Protein AF-A0A7S1CLW1-F1 (afdb_monomer_lite)

Secondary structure (DSSP, 8-state):
---EEEEEEE-TTS--EEE-TTTTTT-EEEEEE-TTS-EEEE-TTTTTT-EEEEEEE-TT----EE-TTTTTT-EESSEEE-TTS---EE-TTTTTT-EESS-EE-TTS------TTTTTT-EE--

Radius of gyration: 13.03 Å; chains: 1; bounding box: 33×33×32 Å

Sequence (126 aa):
AGVTVAGSLTFEANHLGVLPAGSFSGLTVRDLRLRNADVSGIDAGAFAGATITRTLYLEGNAITTLVSGALSGLDIGQDLMLYNSQVQVIEAGALANTVVGHYLLLTGNAIGAIPSGACTNLRVGG

Structure (mmCIF, N/CA/C/O backbone):
data_AF-A0A7S1CLW1-F1
#
_entry.id   AF-A0A7S1CLW1-F1
#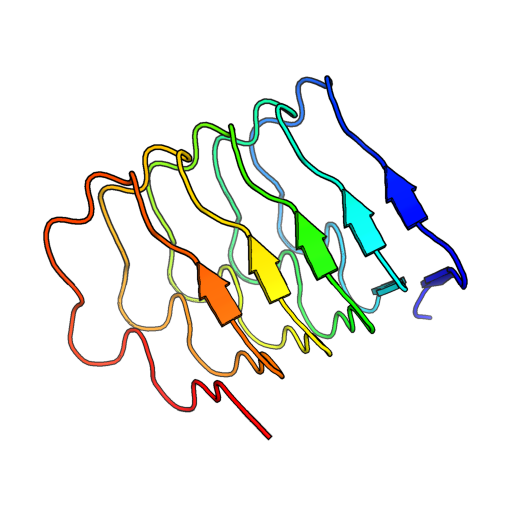
loop_
_atom_site.group_PDB
_atom_site.id
_atom_site.type_symbol
_atom_site.label_atom_id
_atom_site.label_alt_id
_atom_site.label_comp_id
_atom_site.label_asym_id
_atom_site.label_entity_id
_atom_site.label_seq_id
_atom_site.pdbx_PDB_ins_code
_atom_site.Cartn_x
_atom_site.Cartn_y
_atom_site.Cartn_z
_atom_site.occupancy
_atom_site.B_iso_or_equiv
_atom_site.auth_seq_id
_atom_site.auth_comp_id
_atom_site.auth_asym_id
_atom_site.auth_atom_id
_atom_site.pdbx_PDB_model_num
ATOM 1 N N . ALA A 1 1 ? 9.041 -19.195 -1.392 1.00 51.34 1 ALA A N 1
ATOM 2 C CA . ALA A 1 1 ? 10.319 -18.471 -1.250 1.00 51.34 1 ALA A CA 1
ATOM 3 C C . ALA A 1 1 ? 10.059 -17.030 -1.659 1.00 51.34 1 ALA A C 1
ATOM 5 O O . ALA A 1 1 ? 9.460 -16.845 -2.710 1.00 51.34 1 ALA A O 1
ATOM 6 N N . GLY A 1 2 ? 10.388 -16.052 -0.810 1.00 77.19 2 GLY A N 1
ATOM 7 C CA . GLY A 1 2 ? 10.194 -14.634 -1.136 1.00 77.19 2 GLY A CA 1
ATOM 8 C C . GLY A 1 2 ? 11.110 -14.198 -2.280 1.00 77.19 2 GLY A C 1
ATOM 9 O O . GLY A 1 2 ? 12.202 -14.748 -2.441 1.00 77.19 2 GLY A O 1
ATOM 10 N N . VAL A 1 3 ? 10.653 -13.248 -3.093 1.00 88.56 3 VAL A N 1
ATOM 11 C CA . VAL A 1 3 ? 11.461 -12.642 -4.159 1.00 88.56 3 VAL A CA 1
ATOM 12 C C . VAL A 1 3 ? 12.148 -11.412 -3.579 1.00 88.56 3 VAL A C 1
ATOM 14 O O . VAL A 1 3 ? 11.481 -10.552 -3.012 1.00 88.56 3 VAL A O 1
ATOM 17 N N . THR A 1 4 ? 13.467 -11.308 -3.744 1.00 95.00 4 THR A N 1
ATOM 18 C CA . THR A 1 4 ? 14.232 -10.127 -3.321 1.00 95.00 4 THR A CA 1
ATOM 19 C C . THR A 1 4 ? 14.727 -9.358 -4.538 1.00 95.00 4 THR A C 1
ATOM 21 O O . THR A 1 4 ? 15.418 -9.911 -5.391 1.00 95.00 4 THR A O 1
ATOM 24 N N . VAL A 1 5 ? 14.420 -8.065 -4.593 1.00 94.25 5 VAL A N 1
ATOM 25 C CA . VAL A 1 5 ? 14.846 -7.137 -5.642 1.00 94.25 5 VAL A CA 1
ATOM 26 C C . VAL A 1 5 ? 15.609 -5.982 -4.991 1.00 94.25 5 VAL A C 1
ATOM 28 O O . VAL A 1 5 ? 15.039 -5.171 -4.271 1.00 94.25 5 VAL A O 1
ATOM 31 N N . ALA A 1 6 ? 16.915 -5.871 -5.247 1.00 91.06 6 ALA A N 1
ATOM 32 C CA . ALA A 1 6 ? 17.754 -4.833 -4.626 1.00 91.06 6 ALA A CA 1
ATOM 33 C C . ALA A 1 6 ? 17.434 -3.399 -5.105 1.00 91.06 6 ALA A C 1
ATOM 35 O O . ALA A 1 6 ? 17.786 -2.422 -4.444 1.00 91.06 6 ALA A O 1
ATOM 36 N N . GLY A 1 7 ? 16.796 -3.273 -6.271 1.00 96.50 7 GLY A N 1
ATOM 37 C CA . GLY A 1 7 ? 16.439 -2.005 -6.901 1.00 96.50 7 GLY A CA 1
ATOM 38 C C . GLY A 1 7 ? 14.945 -1.704 -6.835 1.00 96.50 7 GLY A C 1
ATOM 39 O O . GLY A 1 7 ? 14.262 -2.034 -5.868 1.00 96.50 7 GLY A O 1
ATOM 40 N N . SER A 1 8 ? 14.445 -1.060 -7.885 1.00 97.94 8 SER A N 1
ATOM 41 C CA . SER A 1 8 ? 13.028 -0.735 -8.021 1.00 97.94 8 SER A CA 1
ATOM 42 C C . SER A 1 8 ? 12.307 -1.773 -8.881 1.00 97.94 8 SER A C 1
ATOM 44 O O . SER A 1 8 ? 12.830 -2.176 -9.919 1.00 97.94 8 SER A O 1
ATOM 46 N N . LEU A 1 9 ? 11.093 -2.150 -8.488 1.00 98.00 9 LEU A N 1
ATOM 47 C CA . LEU A 1 9 ? 10.141 -2.852 -9.346 1.00 98.00 9 LEU A CA 1
ATOM 48 C C . LEU A 1 9 ? 9.075 -1.843 -9.783 1.00 98.00 9 LEU A C 1
ATOM 50 O O . LEU A 1 9 ? 8.462 -1.195 -8.935 1.00 98.00 9 LEU A O 1
ATOM 54 N N . THR A 1 10 ? 8.898 -1.664 -11.093 1.00 98.25 10 THR A N 1
ATOM 55 C CA . THR A 1 10 ? 7.997 -0.645 -11.644 1.00 98.25 10 THR A CA 1
ATOM 56 C C . THR A 1 10 ? 6.905 -1.260 -12.504 1.00 98.25 10 THR A C 1
ATOM 58 O O . THR A 1 10 ? 7.179 -2.064 -13.391 1.00 98.25 10 THR A O 1
ATOM 61 N N . PHE A 1 11 ? 5.675 -0.838 -12.232 1.00 97.81 11 PHE A N 1
ATOM 62 C CA . PHE A 1 11 ? 4.479 -1.093 -13.026 1.00 97.81 11 PHE A CA 1
ATOM 63 C C . PHE A 1 11 ? 3.764 0.227 -13.360 1.00 97.81 11 PHE A C 1
ATOM 65 O O . PHE A 1 11 ? 2.566 0.227 -13.633 1.00 97.81 11 PHE A O 1
ATOM 72 N N . GLU A 1 12 ? 4.476 1.356 -13.319 1.00 96.94 12 GLU A N 1
ATOM 73 C CA . GLU A 1 12 ? 3.917 2.674 -13.644 1.00 96.94 12 GLU A CA 1
ATOM 74 C C . GLU A 1 12 ? 3.294 2.695 -15.050 1.00 96.94 12 GLU A C 1
ATOM 76 O O . GLU A 1 12 ? 3.779 2.013 -15.956 1.00 96.94 12 GLU A O 1
ATOM 81 N N . ALA A 1 13 ? 2.237 3.495 -15.228 1.00 93.19 13 ALA A N 1
ATOM 82 C CA . ALA A 1 13 ? 1.540 3.680 -16.509 1.00 93.19 13 ALA A CA 1
ATOM 83 C C . ALA A 1 13 ? 0.966 2.387 -17.133 1.00 93.19 13 ALA A C 1
ATOM 85 O O . ALA A 1 13 ? 0.940 2.239 -18.355 1.00 93.19 13 ALA A O 1
ATOM 86 N N . ASN A 1 14 ? 0.502 1.455 -16.294 1.00 97.25 14 ASN A N 1
ATOM 87 C CA . ASN A 1 14 ? -0.233 0.254 -16.710 1.00 97.25 14 ASN A CA 1
ATOM 88 C C . ASN A 1 14 ? -1.725 0.329 -16.342 1.00 97.25 14 ASN A C 1
ATOM 90 O O . ASN A 1 14 ? -2.182 1.321 -15.785 1.00 97.25 14 ASN A O 1
ATOM 94 N N . HIS A 1 15 ? -2.464 -0.744 -16.650 1.00 96.50 15 HIS A N 1
ATOM 95 C CA . HIS A 1 15 ? -3.876 -0.930 -16.303 1.00 96.50 15 HIS A CA 1
ATOM 96 C C . HIS A 1 15 ? -4.066 -2.119 -15.353 1.00 96.50 15 HIS A C 1
ATOM 98 O O . HIS A 1 15 ? -4.566 -3.169 -15.753 1.00 96.50 15 HIS A O 1
ATOM 104 N N . LEU A 1 16 ? -3.582 -2.001 -14.115 1.00 97.62 16 LEU A N 1
ATOM 105 C CA . LEU A 1 16 ? -3.520 -3.135 -13.186 1.00 97.62 16 LEU A CA 1
ATOM 106 C C . LEU A 1 16 ? -4.884 -3.515 -12.603 1.00 97.62 16 LEU A C 1
ATOM 108 O O . LEU A 1 16 ? -5.081 -4.674 -12.243 1.00 97.62 16 LEU A O 1
ATOM 112 N N . GLY A 1 17 ? -5.827 -2.574 -12.516 1.00 98.12 17 GLY A N 1
ATOM 113 C CA . GLY A 1 17 ? -7.132 -2.834 -11.924 1.00 98.12 17 GLY A CA 1
ATOM 114 C C . GLY A 1 17 ? -7.016 -3.157 -10.433 1.00 98.12 17 GLY A C 1
ATOM 115 O O . GLY A 1 17 ? -6.428 -2.396 -9.667 1.00 98.12 17 GLY A O 1
ATOM 116 N N . VAL A 1 18 ? -7.602 -4.267 -9.996 1.00 98.50 18 VAL A N 1
ATOM 117 C CA . VAL A 1 18 ? -7.502 -4.706 -8.598 1.00 98.50 18 VAL A CA 1
ATOM 118 C C . VAL A 1 18 ? -6.203 -5.478 -8.398 1.00 98.50 18 VAL A C 1
ATOM 120 O O . VAL A 1 18 ? -5.883 -6.361 -9.189 1.00 98.50 18 VAL A O 1
ATOM 123 N N . LEU A 1 19 ? -5.478 -5.180 -7.319 1.00 98.31 19 LEU A N 1
ATOM 124 C CA . LEU A 1 19 ? -4.361 -6.000 -6.856 1.00 98.31 19 LEU A CA 1
ATOM 125 C C . LEU A 1 19 ? -4.908 -7.155 -6.003 1.00 98.31 19 LEU A C 1
ATOM 127 O O . LEU A 1 19 ? -5.297 -6.910 -4.857 1.00 98.31 19 LEU A O 1
ATOM 131 N N . PRO A 1 20 ? -4.955 -8.400 -6.518 1.00 98.31 20 PRO A N 1
ATOM 132 C CA . PRO A 1 20 ? -5.488 -9.527 -5.765 1.00 98.31 20 PRO A CA 1
ATOM 133 C C . PRO A 1 20 ? -4.587 -9.916 -4.589 1.00 98.31 20 PRO A C 1
ATOM 135 O O . PRO A 1 20 ? -3.388 -9.601 -4.547 1.00 98.31 20 PRO A O 1
ATOM 138 N N . ALA A 1 21 ? -5.153 -10.685 -3.658 1.00 97.62 21 ALA A N 1
ATOM 139 C CA . ALA A 1 21 ? -4.403 -11.307 -2.572 1.00 97.62 21 ALA A CA 1
ATOM 140 C C . ALA A 1 21 ? -3.169 -12.054 -3.110 1.00 97.62 21 ALA A C 1
ATOM 142 O O . ALA A 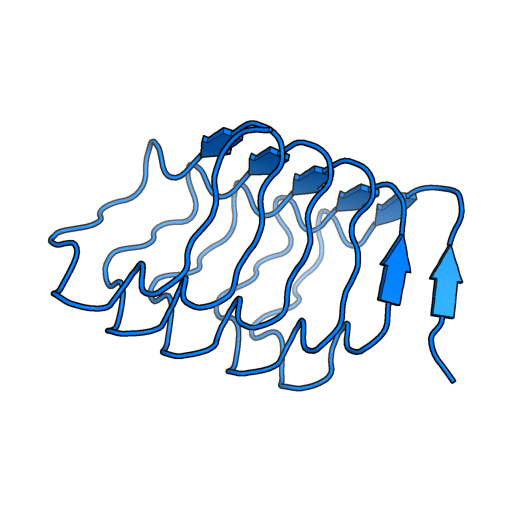1 21 ? -3.243 -12.790 -4.095 1.00 97.62 21 ALA A O 1
ATOM 143 N N . GLY A 1 22 ? -2.017 -11.863 -2.464 1.00 95.88 22 GLY A N 1
ATOM 144 C CA . GLY A 1 22 ? -0.768 -12.504 -2.872 1.00 95.88 22 GLY A CA 1
ATOM 145 C C . GLY A 1 22 ? 0.034 -11.789 -3.966 1.00 95.88 22 GLY A C 1
ATOM 146 O O . GLY A 1 22 ? 1.157 -12.219 -4.214 1.00 95.88 22 GLY A O 1
ATOM 147 N N . SER A 1 23 ? -0.466 -10.695 -4.563 1.00 96.56 23 SER A N 1
ATOM 148 C CA . SER A 1 23 ? 0.232 -9.951 -5.636 1.00 96.56 23 SER A CA 1
ATOM 149 C C . SER A 1 23 ? 1.702 -9.639 -5.326 1.00 96.56 23 SER A C 1
ATOM 151 O O . SER A 1 23 ? 2.565 -9.784 -6.189 1.00 96.56 23 SER A O 1
ATOM 153 N N . PHE A 1 24 ? 1.991 -9.240 -4.085 1.00 96.94 24 PHE A N 1
ATOM 154 C CA . PHE A 1 24 ? 3.330 -8.887 -3.610 1.00 96.94 24 PHE A CA 1
ATOM 155 C C . PHE A 1 24 ? 3.711 -9.641 -2.331 1.00 96.94 24 PHE A C 1
ATOM 157 O O . PHE A 1 24 ? 4.556 -9.180 -1.565 1.00 96.94 24 PHE A O 1
ATOM 164 N N . SER A 1 25 ? 3.089 -10.793 -2.065 1.00 94.94 25 SER A N 1
ATOM 165 C CA . SER A 1 25 ? 3.353 -11.522 -0.823 1.00 94.94 25 SER A CA 1
ATOM 166 C C . SER A 1 25 ? 4.810 -11.982 -0.736 1.00 94.94 25 SER A C 1
ATOM 168 O O . SER A 1 25 ? 5.357 -12.567 -1.673 1.00 94.94 25 SER A O 1
ATOM 170 N N . GLY A 1 26 ? 5.450 -11.697 0.401 1.00 95.50 26 GLY A N 1
ATOM 171 C CA . GLY A 1 26 ? 6.854 -12.035 0.643 1.00 95.50 26 GLY A CA 1
ATOM 172 C C . GLY A 1 26 ? 7.857 -11.319 -0.270 1.00 95.50 26 GLY A C 1
ATOM 173 O O . GLY A 1 26 ? 9.002 -11.768 -0.364 1.00 95.50 26 GLY A O 1
ATOM 174 N N . LEU A 1 27 ? 7.445 -10.262 -0.980 1.00 97.50 27 LEU A N 1
ATOM 175 C CA . LEU A 1 27 ? 8.342 -9.438 -1.787 1.00 97.50 27 LEU A CA 1
ATOM 176 C C . LEU A 1 27 ? 9.222 -8.584 -0.873 1.00 97.50 27 LEU A C 1
ATOM 178 O O . LEU A 1 27 ? 8.706 -7.814 -0.068 1.00 97.50 27 LEU A O 1
ATOM 182 N N . THR A 1 28 ? 10.533 -8.636 -1.082 1.00 98.31 28 THR A N 1
ATOM 183 C CA . THR A 1 28 ? 11.474 -7.673 -0.510 1.00 98.31 28 THR A CA 1
ATOM 184 C C . THR A 1 28 ? 12.026 -6.801 -1.627 1.00 98.31 28 THR A C 1
ATOM 186 O O . THR A 1 28 ? 12.741 -7.295 -2.496 1.00 98.31 28 THR A O 1
ATOM 189 N N . VAL A 1 29 ? 11.719 -5.505 -1.633 1.00 98.56 29 VAL A N 1
ATOM 190 C CA . VAL A 1 29 ? 12.179 -4.579 -2.684 1.00 98.56 29 VAL A CA 1
ATOM 191 C C . VAL A 1 29 ? 12.552 -3.217 -2.115 1.00 98.56 29 VAL A C 1
ATOM 193 O O . VAL A 1 29 ? 12.047 -2.828 -1.068 1.00 98.56 29 VAL A O 1
ATOM 196 N N . ARG A 1 30 ? 13.442 -2.471 -2.782 1.00 98.38 30 ARG A N 1
ATOM 197 C CA . ARG A 1 30 ? 13.765 -1.100 -2.361 1.00 98.38 30 ARG A CA 1
ATOM 198 C C . ARG A 1 30 ? 12.621 -0.140 -2.630 1.00 98.38 30 ARG A C 1
ATOM 200 O O . ARG A 1 30 ? 12.116 0.484 -1.705 1.00 98.38 30 ARG A O 1
ATOM 207 N N . ASP A 1 31 ? 12.217 -0.041 -3.889 1.00 98.75 31 ASP A N 1
ATOM 208 C CA . ASP A 1 31 ? 11.115 0.821 -4.307 1.00 98.75 31 ASP A CA 1
ATOM 209 C C . ASP A 1 31 ? 10.098 -0.008 -5.095 1.00 98.75 31 ASP A C 1
ATOM 211 O O . ASP A 1 31 ? 10.462 -0.636 -6.092 1.00 98.75 31 ASP A O 1
ATOM 215 N N . LEU A 1 32 ? 8.829 0.018 -4.694 1.00 98.69 32 LEU A N 1
ATOM 216 C CA . LEU A 1 32 ? 7.736 -0.538 -5.493 1.00 98.69 32 LEU A CA 1
ATOM 217 C C . LEU A 1 32 ? 6.933 0.616 -6.085 1.00 98.69 32 LEU A C 1
ATOM 219 O O . LEU A 1 32 ? 6.375 1.431 -5.350 1.00 98.69 32 LEU A O 1
ATOM 223 N N . ARG A 1 33 ? 6.918 0.709 -7.416 1.00 98.75 33 ARG A N 1
ATOM 224 C CA . ARG A 1 33 ? 6.317 1.828 -8.143 1.00 98.75 33 ARG A CA 1
ATOM 225 C C . ARG A 1 33 ? 5.066 1.395 -8.890 1.00 98.75 33 ARG A C 1
ATOM 227 O O . ARG A 1 33 ? 5.155 0.660 -9.869 1.00 98.75 33 ARG A O 1
ATOM 234 N N . LEU A 1 34 ? 3.918 1.881 -8.429 1.00 98.44 34 LEU A N 1
ATOM 235 C CA . LEU A 1 34 ? 2.583 1.624 -8.978 1.00 98.44 34 LEU A CA 1
ATOM 236 C C . LEU A 1 34 ? 1.878 2.943 -9.340 1.00 98.44 34 LEU A C 1
ATOM 238 O O . LEU A 1 34 ? 0.653 3.011 -9.356 1.00 98.44 34 LEU A O 1
ATOM 242 N N . ARG A 1 35 ? 2.633 4.019 -9.592 1.00 98.06 35 ARG A N 1
ATOM 243 C CA . ARG A 1 35 ? 2.073 5.342 -9.901 1.00 98.06 35 ARG A CA 1
ATOM 244 C C . ARG A 1 35 ? 1.320 5.326 -11.215 1.00 98.06 35 ARG A C 1
ATOM 246 O O . ARG A 1 35 ? 1.848 4.821 -12.209 1.00 98.06 35 ARG A O 1
ATOM 253 N N . ASN A 1 36 ? 0.150 5.961 -11.237 1.00 97.44 36 ASN A N 1
ATOM 254 C CA . ASN A 1 36 ? -0.684 6.059 -12.437 1.00 97.44 36 ASN A CA 1
ATOM 255 C C . ASN A 1 36 ? -0.848 4.695 -13.138 1.00 97.44 36 ASN A C 1
ATOM 257 O O . ASN A 1 36 ? -0.727 4.610 -14.357 1.00 97.44 36 ASN A O 1
ATOM 261 N N . ALA A 1 37 ? -1.020 3.619 -12.366 1.00 98.25 37 ALA A N 1
ATOM 262 C CA . ALA A 1 37 ? -1.106 2.251 -12.879 1.00 98.25 37 ALA A CA 1
ATOM 263 C C . ALA A 1 37 ? -2.552 1.727 -12.905 1.00 98.25 37 ALA A C 1
ATOM 265 O O . ALA A 1 37 ? -2.769 0.515 -12.959 1.00 98.25 37 ALA A O 1
ATOM 266 N N . ASP A 1 38 ? -3.525 2.643 -12.836 1.00 97.62 38 ASP A N 1
ATOM 267 C CA . ASP A 1 38 ? -4.964 2.359 -12.838 1.00 97.62 38 ASP A CA 1
ATOM 268 C C . ASP A 1 38 ? -5.360 1.325 -11.772 1.00 97.62 38 ASP A C 1
ATOM 270 O O . ASP A 1 38 ? -6.189 0.437 -11.990 1.00 97.62 38 ASP A O 1
ATOM 274 N N . VAL A 1 39 ? -4.706 1.396 -10.606 1.00 98.50 39 VAL A N 1
ATOM 275 C CA . VAL A 1 39 ? -5.066 0.543 -9.477 1.00 98.50 39 VAL A CA 1
ATOM 276 C C . VAL A 1 39 ? -6.407 1.032 -8.941 1.00 98.50 39 VAL A C 1
ATOM 278 O O . VAL A 1 39 ? -6.514 2.161 -8.466 1.00 98.50 39 VAL A O 1
ATOM 281 N N . SER A 1 40 ? -7.433 0.194 -9.019 1.00 97.81 40 SER A N 1
ATOM 282 C CA . SER A 1 40 ? -8.791 0.503 -8.549 1.00 97.81 40 SER A CA 1
ATOM 283 C C . SER A 1 40 ? -9.103 -0.106 -7.182 1.00 97.81 40 SER A C 1
ATOM 285 O O . SER A 1 40 ? -10.033 0.326 -6.505 1.00 97.81 40 SER A O 1
ATOM 287 N N . GLY A 1 41 ? -8.303 -1.077 -6.735 1.00 98.19 41 GLY A N 1
ATOM 288 C CA . GLY A 1 41 ? -8.487 -1.732 -5.447 1.00 98.19 41 GLY A CA 1
ATOM 289 C C . GLY A 1 41 ? -7.268 -2.533 -5.011 1.00 98.19 41 GLY A C 1
ATOM 290 O O . GLY A 1 41 ? -6.402 -2.878 -5.816 1.00 98.19 41 GLY A O 1
ATOM 291 N N . ILE A 1 42 ? -7.211 -2.817 -3.714 1.00 98.56 42 ILE A N 1
ATOM 292 C CA . ILE A 1 42 ? -6.173 -3.631 -3.084 1.00 98.56 42 ILE A CA 1
ATOM 293 C C . ILE A 1 42 ? -6.890 -4.635 -2.194 1.00 98.56 42 ILE A C 1
ATOM 295 O O . ILE A 1 42 ? -7.462 -4.246 -1.176 1.00 98.56 42 ILE A O 1
ATOM 299 N N . ASP A 1 43 ? -6.867 -5.908 -2.572 1.00 98.44 43 ASP A N 1
ATOM 300 C CA . ASP A 1 43 ? -7.496 -6.953 -1.774 1.00 98.44 43 ASP A CA 1
ATOM 301 C C . ASP A 1 43 ? -6.717 -7.213 -0.480 1.00 98.44 43 ASP A C 1
ATOM 303 O O . ASP A 1 43 ? -5.502 -6.998 -0.378 1.00 98.44 43 ASP A O 1
ATOM 307 N N . ALA A 1 44 ? -7.423 -7.745 0.518 1.00 98.19 44 ALA A N 1
ATOM 308 C CA . ALA A 1 44 ? -6.817 -8.171 1.768 1.00 98.19 44 ALA A CA 1
ATOM 309 C C . ALA A 1 44 ? -5.655 -9.149 1.513 1.00 98.19 44 ALA A C 1
ATOM 311 O O . ALA A 1 44 ? -5.801 -10.160 0.825 1.00 98.19 44 ALA A O 1
ATOM 312 N N . GLY A 1 45 ? -4.486 -8.854 2.084 1.00 96.62 45 GLY A N 1
ATOM 313 C CA . GLY A 1 45 ? -3.300 -9.697 1.929 1.00 96.62 45 GLY A CA 1
ATOM 314 C C . GLY A 1 45 ? -2.570 -9.567 0.585 1.00 96.62 45 GLY A C 1
ATOM 315 O O . GLY A 1 45 ? -1.679 -10.374 0.310 1.00 96.62 45 GLY A O 1
ATOM 316 N N . ALA A 1 46 ? -2.866 -8.555 -0.240 1.00 97.94 46 ALA A N 1
ATOM 317 C CA . ALA A 1 46 ? -2.066 -8.245 -1.432 1.00 97.94 46 ALA A CA 1
ATOM 318 C C . ALA A 1 46 ? -0.568 -8.052 -1.102 1.00 97.94 46 ALA A C 1
ATOM 320 O O . ALA A 1 46 ? 0.294 -8.470 -1.876 1.00 97.94 46 ALA A O 1
ATOM 321 N N . PHE A 1 47 ? -0.267 -7.497 0.079 1.00 97.38 47 PHE A N 1
ATOM 322 C CA . PHE A 1 47 ? 1.087 -7.222 0.581 1.00 97.38 47 PHE A CA 1
ATOM 323 C C . PHE A 1 47 ? 1.524 -8.126 1.746 1.00 97.38 47 PHE A C 1
ATOM 325 O O . PHE A 1 47 ? 2.424 -7.763 2.501 1.00 97.38 47 PHE A O 1
ATOM 332 N N . ALA A 1 48 ? 0.899 -9.292 1.936 1.00 94.81 48 ALA A N 1
ATOM 333 C CA . ALA A 1 48 ? 1.171 -10.136 3.100 1.00 94.81 48 ALA A CA 1
ATOM 334 C C . ALA A 1 48 ? 2.665 -10.512 3.210 1.00 94.81 48 ALA A C 1
ATOM 336 O O . ALA A 1 48 ? 3.187 -11.267 2.382 1.00 94.81 48 ALA A O 1
ATOM 337 N N . GLY A 1 49 ? 3.343 -9.994 4.239 1.00 95.06 49 GLY A N 1
ATOM 338 C CA . GLY A 1 49 ? 4.767 -10.229 4.491 1.00 95.06 49 GLY A CA 1
ATOM 339 C C . GLY A 1 49 ? 5.713 -9.512 3.523 1.00 95.06 49 GLY A C 1
ATOM 340 O O . GLY A 1 49 ? 6.851 -9.949 3.372 1.00 95.06 49 GLY A O 1
ATOM 341 N N . ALA A 1 50 ? 5.248 -8.473 2.825 1.00 97.69 50 ALA A N 1
ATOM 342 C CA . ALA A 1 50 ? 6.089 -7.658 1.956 1.00 97.69 50 ALA A CA 1
ATOM 343 C C . ALA A 1 50 ? 6.947 -6.673 2.771 1.00 97.69 50 ALA A C 1
ATOM 345 O O . ALA A 1 50 ? 6.458 -6.020 3.695 1.00 97.69 50 ALA A O 1
ATOM 346 N N . THR A 1 51 ? 8.209 -6.515 2.375 1.00 98.06 51 THR A N 1
ATOM 347 C CA . THR A 1 51 ? 9.145 -5.534 2.934 1.00 98.06 51 THR A CA 1
ATOM 348 C C . THR A 1 51 ? 9.604 -4.574 1.841 1.00 98.06 51 THR A C 1
ATOM 350 O O . THR A 1 51 ? 10.348 -4.941 0.929 1.00 98.06 51 THR A O 1
ATOM 353 N N . ILE A 1 52 ? 9.191 -3.315 1.945 1.00 98.44 52 ILE A N 1
ATOM 354 C CA . ILE A 1 52 ? 9.606 -2.233 1.053 1.00 98.44 52 ILE A CA 1
ATOM 355 C C . ILE A 1 52 ? 10.668 -1.410 1.777 1.00 98.44 52 ILE A C 1
ATOM 357 O O . ILE A 1 52 ? 10.359 -0.579 2.621 1.00 98.44 52 ILE A O 1
ATOM 361 N N . THR A 1 53 ? 11.947 -1.620 1.478 1.00 98.00 53 THR A N 1
ATOM 362 C CA . THR A 1 53 ? 13.030 -1.030 2.288 1.00 98.00 53 THR A CA 1
ATOM 363 C C . THR A 1 53 ? 13.144 0.487 2.145 1.00 98.00 53 THR A C 1
ATOM 365 O O . THR A 1 53 ? 13.816 1.126 2.955 1.00 98.00 53 THR A O 1
ATOM 368 N N . ARG A 1 54 ? 12.479 1.081 1.146 1.00 98.19 54 ARG A N 1
ATOM 369 C CA . ARG A 1 54 ? 12.401 2.529 0.967 1.00 98.19 54 ARG A CA 1
ATOM 370 C C . ARG A 1 54 ? 10.970 3.032 0.797 1.00 98.19 54 ARG A C 1
ATOM 372 O O . ARG A 1 54 ? 10.374 3.451 1.784 1.00 98.19 54 ARG A O 1
ATOM 379 N N . THR A 1 55 ? 10.424 3.028 -0.417 1.00 98.69 55 THR A N 1
ATOM 380 C CA . THR A 1 55 ? 9.162 3.727 -0.702 1.00 98.69 55 THR A CA 1
ATOM 381 C C . THR A 1 55 ? 8.209 2.879 -1.535 1.00 98.69 55 THR A C 1
ATOM 383 O O . THR A 1 55 ? 8.596 2.297 -2.553 1.00 98.69 55 THR A O 1
ATOM 386 N N . LEU A 1 56 ? 6.945 2.840 -1.109 1.00 98.69 56 LEU A N 1
ATOM 387 C CA . LEU A 1 56 ? 5.829 2.325 -1.896 1.00 98.69 56 LEU A CA 1
ATOM 388 C C . LEU A 1 56 ? 5.080 3.505 -2.514 1.00 98.69 56 LEU A C 1
ATOM 390 O O . LEU A 1 56 ? 4.564 4.366 -1.801 1.00 98.69 56 LEU A O 1
ATOM 394 N N . TYR A 1 57 ? 5.028 3.528 -3.842 1.00 98.69 57 TYR A N 1
ATOM 395 C CA . TYR A 1 57 ? 4.367 4.573 -4.610 1.00 98.69 57 TYR A CA 1
ATOM 396 C C . TYR A 1 57 ? 3.048 4.068 -5.182 1.00 98.69 57 TYR A C 1
ATOM 398 O O . TYR A 1 57 ? 3.054 3.223 -6.076 1.00 98.69 57 TYR A O 1
ATOM 406 N N . LEU A 1 58 ? 1.937 4.590 -4.674 1.00 98.44 58 LEU A N 1
ATOM 407 C CA . LEU A 1 58 ? 0.568 4.301 -5.102 1.00 98.44 58 LEU A CA 1
ATOM 408 C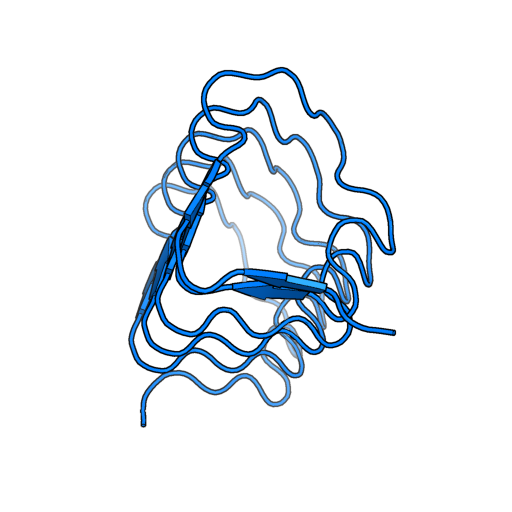 C . LEU A 1 58 ? -0.182 5.574 -5.525 1.00 98.44 58 LEU A C 1
ATOM 410 O O . LEU A 1 58 ? -1.377 5.501 -5.796 1.00 98.44 58 LEU A O 1
ATOM 414 N N . GLU A 1 59 ? 0.477 6.732 -5.591 1.00 98.25 59 GLU A N 1
ATOM 415 C CA . GLU A 1 59 ? -0.175 7.986 -5.958 1.00 98.25 59 GLU A CA 1
ATOM 416 C C . GLU A 1 59 ? -0.708 7.989 -7.400 1.00 98.25 59 GLU A C 1
ATOM 418 O O . GLU A 1 59 ? -0.145 7.362 -8.304 1.00 98.25 59 GLU A O 1
ATOM 423 N N . GLY A 1 60 ? -1.784 8.748 -7.623 1.00 97.12 60 GLY A N 1
ATOM 424 C CA . GLY A 1 60 ? -2.396 8.884 -8.947 1.00 97.12 60 GLY A CA 1
ATOM 425 C C . GLY A 1 60 ? -3.160 7.642 -9.415 1.00 97.12 60 GLY A C 1
ATOM 426 O O . GLY A 1 60 ? -3.294 7.422 -10.615 1.00 97.12 60 GLY A O 1
ATOM 427 N N . ASN A 1 61 ? -3.640 6.816 -8.483 1.00 98.56 61 ASN A N 1
ATOM 428 C CA . ASN A 1 61 ? -4.514 5.675 -8.768 1.00 98.56 61 ASN A CA 1
ATOM 429 C C . ASN A 1 61 ? -5.998 6.002 -8.489 1.00 98.56 61 ASN A C 1
ATOM 431 O O . ASN A 1 61 ? -6.349 7.140 -8.181 1.00 98.56 61 ASN A O 1
ATOM 435 N N . ALA A 1 62 ? -6.883 5.012 -8.617 1.00 97.12 62 ALA A N 1
ATOM 436 C CA . ALA A 1 62 ? -8.332 5.141 -8.436 1.00 97.12 62 ALA A CA 1
ATOM 437 C C . ALA A 1 62 ? -8.848 4.239 -7.296 1.00 97.12 62 ALA A C 1
ATOM 439 O O . ALA A 1 62 ? -9.901 3.613 -7.402 1.00 97.12 62 ALA A O 1
ATOM 440 N N . ILE A 1 63 ? -8.088 4.149 -6.202 1.00 98.38 63 ILE A N 1
ATOM 441 C CA . ILE A 1 63 ? -8.399 3.307 -5.043 1.00 98.38 63 ILE A CA 1
ATOM 442 C C . ILE A 1 63 ? -9.480 3.999 -4.213 1.00 98.38 63 ILE A C 1
ATOM 444 O O . ILE A 1 63 ? -9.185 4.837 -3.367 1.00 98.38 63 ILE A O 1
ATOM 448 N N . THR A 1 64 ? -10.747 3.647 -4.419 1.00 98.00 64 THR A N 1
ATOM 449 C CA . THR A 1 64 ? -11.865 4.297 -3.710 1.00 98.00 64 THR A CA 1
ATOM 450 C C . THR A 1 64 ? -12.029 3.820 -2.269 1.00 98.00 64 THR A C 1
ATOM 452 O O . THR A 1 64 ? -12.523 4.565 -1.415 1.00 98.00 64 THR A O 1
ATOM 455 N N . THR A 1 65 ? -11.604 2.591 -1.979 1.00 98.44 65 THR A N 1
ATOM 456 C CA . THR A 1 65 ? -11.785 1.947 -0.676 1.00 98.44 65 THR A CA 1
ATOM 457 C C . THR A 1 65 ? -10.510 1.236 -0.250 1.00 98.44 65 THR A C 1
ATOM 459 O O . THR A 1 65 ? -9.974 0.410 -0.985 1.00 98.44 65 THR A O 1
ATOM 462 N N . LEU A 1 66 ? -10.049 1.524 0.967 1.00 98.38 66 LEU A N 1
ATOM 463 C CA . LEU A 1 66 ? -9.075 0.694 1.664 1.00 98.38 66 LEU A CA 1
ATOM 464 C C . LEU A 1 66 ? -9.836 -0.316 2.516 1.00 98.38 66 LEU A C 1
ATOM 466 O O . LEU A 1 66 ? -10.360 0.031 3.577 1.00 98.38 66 LEU A O 1
ATOM 470 N N . VAL A 1 67 ? -9.923 -1.546 2.013 1.00 98.56 67 VAL A N 1
ATOM 471 C CA . VAL A 1 67 ? -10.612 -2.646 2.695 1.00 98.56 67 VAL A CA 1
ATOM 472 C C . VAL A 1 67 ? -9.800 -3.165 3.877 1.00 98.56 67 VAL A C 1
ATOM 474 O O . VAL A 1 67 ? -8.582 -2.970 3.962 1.00 98.56 67 VAL A O 1
ATOM 477 N N . SER A 1 68 ? -10.468 -3.848 4.801 1.00 98.38 68 SER A N 1
ATOM 478 C CA . SER A 1 68 ? -9.824 -4.480 5.947 1.00 98.38 68 SER A CA 1
ATOM 479 C C . SER A 1 68 ? -8.695 -5.411 5.495 1.00 98.38 68 SER A C 1
ATOM 481 O O . SER A 1 68 ? -8.886 -6.279 4.646 1.00 98.38 68 SER A O 1
ATOM 483 N N . GLY A 1 69 ? -7.492 -5.223 6.041 1.00 97.31 69 GLY A N 1
ATOM 484 C CA . GLY A 1 69 ? -6.328 -6.035 5.692 1.00 97.31 69 GLY A CA 1
ATOM 485 C C . GLY A 1 69 ? -5.661 -5.716 4.348 1.00 97.31 69 GLY A C 1
ATOM 486 O O . GLY A 1 69 ? -4.719 -6.426 3.991 1.00 97.31 69 GLY A O 1
ATOM 487 N N . ALA A 1 70 ? -6.078 -4.666 3.626 1.00 97.62 70 ALA A N 1
ATOM 488 C CA . ALA A 1 70 ? -5.455 -4.258 2.359 1.00 97.62 70 ALA A CA 1
ATOM 489 C C . ALA A 1 70 ? -3.936 -4.040 2.490 1.00 97.62 70 ALA A C 1
ATOM 491 O O . ALA A 1 70 ? -3.172 -4.454 1.621 1.00 97.62 70 ALA A O 1
ATOM 492 N N . LEU A 1 71 ? -3.490 -3.442 3.603 1.00 96.88 71 LEU A N 1
ATOM 493 C CA . LEU A 1 71 ? -2.074 -3.163 3.883 1.00 96.88 71 LEU A CA 1
ATOM 494 C C . LEU A 1 71 ? -1.497 -4.009 5.032 1.00 96.88 71 LEU A C 1
ATOM 496 O O . LEU A 1 71 ? -0.394 -3.752 5.509 1.00 96.88 71 LEU A O 1
ATOM 500 N N . SER 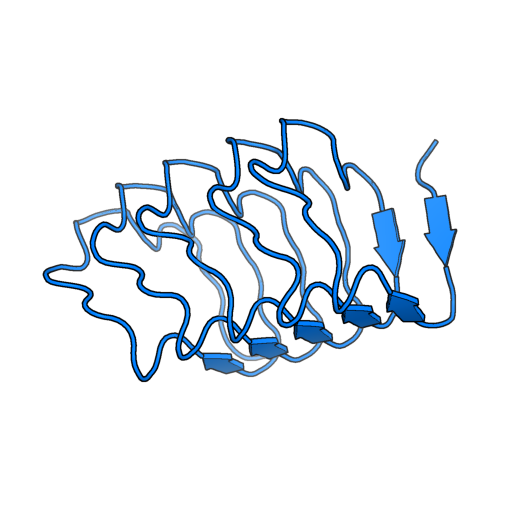A 1 72 ? -2.219 -5.028 5.504 1.00 92.25 72 SER A N 1
ATOM 501 C CA . SER A 1 72 ? -1.790 -5.794 6.679 1.00 92.25 72 SER A CA 1
ATOM 502 C C . SER A 1 72 ? -0.487 -6.559 6.432 1.00 92.25 72 SER A C 1
ATOM 504 O O . SER A 1 72 ? -0.366 -7.309 5.463 1.00 92.25 72 SER A O 1
ATOM 506 N N . GLY A 1 73 ? 0.460 -6.436 7.368 1.00 90.00 73 GLY A N 1
ATOM 507 C CA . GLY A 1 73 ? 1.751 -7.128 7.317 1.00 90.00 73 GLY A CA 1
ATOM 508 C C . GLY A 1 73 ? 2.771 -6.495 6.368 1.00 90.00 73 GLY A C 1
ATOM 509 O O . GLY A 1 73 ? 3.771 -7.141 6.059 1.00 90.00 73 GLY A O 1
ATOM 510 N N . LEU A 1 74 ? 2.508 -5.271 5.904 1.00 96.50 74 LEU A N 1
ATOM 511 C CA . LEU A 1 74 ? 3.415 -4.469 5.093 1.00 96.50 74 LEU A CA 1
ATOM 512 C C . LEU A 1 74 ? 4.392 -3.689 5.989 1.00 96.50 74 LEU A C 1
ATOM 514 O O . LEU A 1 74 ? 3.970 -2.950 6.882 1.00 96.50 74 LEU A O 1
ATOM 518 N N . ASP A 1 75 ? 5.689 -3.839 5.723 1.00 97.88 75 ASP A N 1
ATOM 519 C CA . ASP A 1 75 ? 6.771 -3.102 6.387 1.00 97.88 75 ASP A CA 1
ATOM 520 C C . ASP A 1 75 ? 7.470 -2.178 5.382 1.00 97.88 75 ASP A C 1
ATOM 522 O O . ASP A 1 75 ? 7.995 -2.643 4.367 1.00 97.88 75 ASP A O 1
ATOM 526 N N . ILE A 1 76 ? 7.440 -0.867 5.632 1.00 98.31 76 ILE A N 1
ATOM 527 C CA . ILE A 1 76 ? 8.000 0.163 4.756 1.00 98.31 76 ILE A CA 1
ATOM 528 C C . ILE A 1 76 ? 9.072 0.959 5.500 1.00 98.31 76 ILE A C 1
ATOM 530 O O . ILE A 1 76 ? 8.798 1.600 6.511 1.00 98.31 76 ILE A O 1
ATOM 534 N N . GLY A 1 77 ? 10.285 1.001 4.948 1.00 98.06 77 GLY A N 1
ATOM 535 C CA . GLY A 1 77 ? 11.436 1.660 5.568 1.00 98.06 77 GLY A CA 1
ATOM 536 C C . GLY A 1 77 ? 11.389 3.192 5.566 1.00 98.06 77 GLY A C 1
ATOM 537 O O . GLY A 1 77 ? 11.963 3.810 6.459 1.00 98.06 77 GLY A O 1
ATOM 538 N N . GLN A 1 78 ? 10.727 3.823 4.590 1.00 98.00 78 GLN A N 1
ATOM 539 C CA . GLN A 1 78 ? 10.537 5.279 4.546 1.00 98.00 78 GLN A CA 1
ATOM 540 C C . GLN A 1 78 ? 9.062 5.635 4.375 1.00 98.00 78 GLN A C 1
ATOM 542 O O . GLN A 1 78 ? 8.372 5.850 5.367 1.00 98.00 78 GLN A O 1
ATOM 547 N N . ASP A 1 79 ? 8.567 5.683 3.141 1.00 98.38 79 ASP A N 1
ATOM 548 C CA . ASP A 1 79 ? 7.314 6.377 2.846 1.00 98.38 79 ASP A CA 1
ATOM 549 C C . ASP A 1 79 ? 6.294 5.486 2.124 1.00 98.38 79 ASP A C 1
ATOM 551 O O . ASP A 1 79 ? 6.628 4.732 1.206 1.00 98.38 79 ASP A O 1
ATOM 555 N N . LEU A 1 80 ? 5.027 5.632 2.506 1.00 98.38 80 LEU A N 1
ATOM 556 C CA . LEU A 1 80 ? 3.868 5.149 1.766 1.00 98.38 80 LEU A CA 1
ATOM 557 C C . LEU A 1 80 ? 3.171 6.341 1.107 1.00 98.38 80 LEU A C 1
ATOM 559 O O . LEU A 1 80 ? 2.510 7.138 1.777 1.00 98.38 80 LEU A O 1
ATOM 563 N N . MET A 1 81 ? 3.310 6.450 -0.212 1.00 98.56 81 MET A N 1
ATOM 564 C CA . MET A 1 81 ? 2.708 7.516 -1.009 1.00 98.56 81 MET A CA 1
ATOM 565 C C . MET A 1 81 ? 1.359 7.050 -1.560 1.00 98.56 81 MET A C 1
ATOM 567 O O . MET A 1 81 ? 1.316 6.317 -2.541 1.00 98.56 81 MET A O 1
ATOM 571 N N . LEU A 1 82 ? 0.256 7.470 -0.941 1.00 98.06 82 LEU A N 1
ATOM 572 C CA . LEU A 1 82 ? -1.115 7.159 -1.375 1.00 98.06 82 LEU A CA 1
ATOM 573 C C . LEU A 1 82 ? -1.953 8.442 -1.536 1.00 98.06 82 LEU A C 1
ATOM 575 O O . LEU A 1 82 ? -3.167 8.466 -1.341 1.00 98.06 82 LEU A O 1
ATOM 579 N N . TYR A 1 83 ? -1.302 9.555 -1.869 1.00 97.94 83 TYR A N 1
ATOM 580 C CA . TYR A 1 83 ? -1.979 10.825 -2.107 1.00 97.94 83 TYR A CA 1
ATOM 581 C C . TYR A 1 83 ? -2.656 10.845 -3.485 1.00 97.94 83 TYR A C 1
ATOM 583 O O . TYR A 1 83 ? -2.268 10.106 -4.392 1.00 97.94 83 TYR A O 1
ATOM 591 N N . ASN A 1 84 ? -3.674 11.693 -3.651 1.00 97.69 84 ASN A N 1
ATOM 592 C CA . ASN A 1 84 ? -4.413 11.866 -4.912 1.00 97.69 84 ASN A CA 1
ATOM 593 C C . ASN A 1 84 ? -4.868 10.533 -5.547 1.00 97.69 84 ASN A C 1
ATOM 595 O O . ASN A 1 84 ? -4.685 10.330 -6.746 1.00 97.69 84 ASN A O 1
ATOM 599 N N . SER A 1 85 ? -5.405 9.611 -4.740 1.00 97.75 85 SER A N 1
ATOM 600 C CA . SER A 1 85 ? -5.792 8.258 -5.177 1.00 97.75 85 SER A CA 1
ATOM 601 C C . SER A 1 85 ? -7.291 7.969 -5.046 1.00 97.75 85 SER A C 1
ATOM 603 O O . SER A 1 85 ? -7.711 6.827 -5.172 1.00 97.75 85 SER A O 1
ATOM 605 N N . GLN A 1 86 ? -8.100 9.009 -4.805 1.00 97.56 86 GLN A N 1
ATOM 606 C CA . GLN A 1 86 ? -9.565 8.959 -4.704 1.00 97.56 86 GLN A CA 1
ATOM 607 C C . GLN A 1 86 ? -10.126 8.116 -3.545 1.00 97.56 86 GLN A C 1
ATOM 609 O O . GLN A 1 86 ? -11.305 7.760 -3.571 1.00 97.56 86 GLN A O 1
ATOM 614 N N . VAL A 1 87 ? -9.333 7.855 -2.499 1.00 98.50 87 VAL A N 1
ATOM 615 C CA . VAL A 1 87 ? -9.798 7.104 -1.321 1.00 98.50 87 VAL A CA 1
ATOM 616 C C . VAL A 1 87 ? -10.942 7.862 -0.651 1.00 98.50 87 VAL A C 1
ATOM 618 O O . VAL A 1 87 ? -10.785 9.018 -0.265 1.00 98.50 87 VAL A O 1
ATOM 621 N N . GLN A 1 88 ? -12.089 7.208 -0.504 1.00 98.31 88 GLN A N 1
ATOM 622 C CA . GLN A 1 88 ? -13.286 7.740 0.153 1.00 98.31 88 GLN A CA 1
ATOM 623 C C . GLN A 1 88 ? -13.576 7.002 1.458 1.00 98.31 88 GLN A C 1
ATOM 625 O O . GLN A 1 88 ? -13.957 7.612 2.459 1.00 98.31 88 GLN A O 1
ATOM 630 N N . VAL A 1 89 ? -13.365 5.684 1.448 1.00 98.44 89 VAL A N 1
ATOM 631 C CA . VAL A 1 89 ? -13.682 4.792 2.563 1.00 98.44 89 VAL A CA 1
ATOM 632 C C . VAL A 1 89 ? -12.412 4.118 3.066 1.00 98.44 89 VAL A C 1
ATOM 634 O O . VAL A 1 89 ? -11.656 3.533 2.294 1.00 98.44 89 VAL A O 1
ATOM 637 N N . ILE A 1 90 ? -12.206 4.178 4.379 1.00 98.38 90 ILE A N 1
ATOM 638 C CA . ILE A 1 90 ? -11.222 3.368 5.097 1.00 98.38 90 ILE A CA 1
ATOM 639 C C . ILE A 1 90 ? -12.014 2.439 6.005 1.00 98.38 90 ILE A C 1
ATOM 641 O O . ILE A 1 90 ? -12.769 2.915 6.849 1.00 98.38 90 ILE A O 1
ATOM 645 N N . GLU A 1 91 ? -11.870 1.130 5.833 1.00 98.44 91 GLU A N 1
ATOM 646 C CA . GLU A 1 91 ? -12.499 0.148 6.713 1.00 98.44 91 GLU A CA 1
ATOM 647 C C . GLU A 1 91 ? -11.716 -0.028 8.024 1.00 98.44 91 GLU A C 1
ATOM 649 O O . GLU A 1 91 ? -10.521 0.271 8.131 1.00 98.44 91 GLU A O 1
ATOM 654 N N . ALA A 1 92 ? -12.383 -0.563 9.048 1.00 97.94 92 ALA A N 1
ATOM 655 C CA . ALA A 1 92 ? -11.693 -0.995 10.258 1.00 97.94 92 ALA A CA 1
ATOM 656 C C . ALA A 1 92 ? -10.654 -2.078 9.909 1.00 97.94 92 ALA A C 1
ATOM 658 O O . ALA A 1 92 ? -10.940 -3.029 9.181 1.00 97.94 92 ALA A O 1
ATOM 659 N N . GLY A 1 93 ? -9.432 -1.936 10.419 1.00 97.25 93 GLY A N 1
ATOM 660 C CA . GLY A 1 93 ? -8.324 -2.841 10.119 1.00 97.25 93 GLY A CA 1
ATOM 661 C C . GLY A 1 93 ? -7.625 -2.621 8.772 1.00 97.25 93 GLY A C 1
ATOM 662 O O . GLY A 1 93 ? -6.708 -3.374 8.455 1.00 97.25 93 GLY A O 1
ATOM 663 N N . ALA A 1 94 ? -8.003 -1.618 7.974 1.00 97.62 94 ALA A N 1
ATOM 664 C CA . ALA A 1 94 ? -7.390 -1.394 6.661 1.00 97.62 94 ALA A CA 1
ATOM 665 C C . ALA A 1 94 ? -5.888 -1.047 6.722 1.00 97.62 94 ALA A C 1
ATOM 667 O O . ALA A 1 94 ? -5.122 -1.465 5.855 1.00 97.62 94 ALA A O 1
ATOM 668 N N . LEU A 1 95 ? -5.469 -0.325 7.770 1.00 96.50 95 LEU A N 1
ATOM 669 C CA . LEU A 1 95 ? -4.076 0.062 8.041 1.00 96.50 95 LEU A CA 1
ATOM 670 C C . LEU A 1 95 ? -3.473 -0.742 9.204 1.00 96.50 95 LEU A C 1
ATOM 672 O O . LEU A 1 95 ? -2.434 -0.372 9.757 1.00 96.50 95 LEU A O 1
ATOM 676 N N . ALA A 1 96 ? -4.159 -1.797 9.652 1.00 95.88 96 ALA A N 1
ATOM 677 C CA . ALA A 1 96 ? -3.725 -2.530 10.826 1.00 95.88 96 ALA A CA 1
ATOM 678 C C . ALA A 1 96 ? -2.438 -3.307 10.550 1.00 95.88 96 ALA A C 1
ATOM 680 O O . ALA A 1 96 ? -2.239 -3.844 9.461 1.00 95.88 96 ALA A O 1
ATOM 681 N N . ASN A 1 97 ? -1.575 -3.394 11.563 1.00 96.25 97 ASN A N 1
ATOM 682 C CA . ASN A 1 97 ? -0.302 -4.119 11.490 1.00 96.25 97 ASN A CA 1
ATOM 683 C C . ASN A 1 97 ? 0.584 -3.686 10.299 1.00 96.25 97 ASN A C 1
ATOM 685 O O . ASN A 1 97 ? 1.288 -4.511 9.718 1.00 96.25 97 ASN A O 1
ATOM 689 N N . THR A 1 98 ? 0.507 -2.412 9.907 1.00 96.62 98 THR A N 1
ATOM 690 C CA . THR A 1 98 ? 1.397 -1.789 8.919 1.00 96.62 98 THR A CA 1
ATOM 691 C C . THR A 1 98 ? 2.486 -1.002 9.650 1.00 96.62 98 THR A C 1
ATOM 693 O O . THR A 1 98 ? 2.202 -0.325 10.643 1.00 96.62 98 THR A O 1
ATOM 696 N N . VAL A 1 99 ? 3.724 -1.071 9.163 1.00 97.81 99 VAL A N 1
ATOM 697 C CA . VAL A 1 99 ? 4.852 -0.277 9.671 1.00 97.81 99 VAL A CA 1
ATOM 698 C C . VAL A 1 99 ? 5.339 0.652 8.565 1.00 97.81 99 VAL A C 1
ATOM 700 O O . VAL A 1 99 ? 5.577 0.210 7.446 1.00 97.81 99 VAL A O 1
ATOM 703 N N . VAL A 1 100 ? 5.470 1.942 8.869 1.00 98.12 100 VAL A N 1
ATOM 704 C CA . VAL A 1 100 ? 5.982 2.964 7.951 1.00 98.12 100 VAL A CA 1
ATOM 705 C C . VAL A 1 100 ? 7.039 3.787 8.680 1.00 98.12 100 VAL A C 1
ATOM 707 O O . VAL A 1 100 ? 6.744 4.445 9.672 1.00 98.12 100 VAL A O 1
ATOM 710 N N . GLY A 1 101 ? 8.282 3.756 8.209 1.00 98.25 101 GLY A N 1
ATOM 711 C CA . GLY A 1 101 ? 9.412 4.367 8.913 1.00 98.25 101 GLY A CA 1
ATOM 712 C C . GLY A 1 101 ? 9.358 5.893 8.992 1.00 98.25 101 GLY A C 1
ATOM 713 O O . GLY A 1 101 ? 9.951 6.480 9.894 1.00 98.25 101 GLY A O 1
ATOM 714 N N . HIS A 1 102 ? 8.643 6.544 8.075 1.00 96.88 102 HIS A N 1
ATOM 715 C CA . HIS A 1 102 ? 8.583 7.996 7.995 1.00 96.88 102 HIS A CA 1
ATOM 716 C C . HIS A 1 102 ? 7.169 8.508 7.709 1.00 96.88 102 HIS A C 1
ATOM 718 O O . HIS A 1 102 ? 6.430 8.741 8.664 1.00 96.88 102 HIS A O 1
ATOM 724 N N . TYR A 1 103 ? 6.759 8.685 6.448 1.00 97.00 103 TYR A N 1
ATOM 725 C CA . TYR A 1 103 ? 5.446 9.256 6.136 1.00 97.00 103 TYR A CA 1
ATOM 726 C C . TYR A 1 103 ? 4.461 8.259 5.525 1.00 97.00 103 TYR A C 1
ATOM 728 O O . TYR A 1 103 ? 4.727 7.631 4.504 1.00 97.00 103 TYR A O 1
ATOM 736 N N . LEU A 1 104 ? 3.255 8.210 6.098 1.00 97.19 104 LEU A N 1
ATOM 737 C CA . LEU A 1 104 ? 2.048 7.709 5.440 1.00 97.19 104 LEU A CA 1
ATOM 738 C C . LEU A 1 104 ? 1.268 8.904 4.874 1.00 97.19 104 LEU A C 1
ATOM 740 O O . LEU A 1 104 ? 0.612 9.629 5.622 1.00 97.19 104 LEU A O 1
ATOM 744 N N . LEU A 1 105 ? 1.348 9.128 3.562 1.00 97.75 105 LEU A N 1
ATOM 745 C CA . LEU A 1 105 ? 0.706 10.270 2.909 1.00 97.75 105 LEU A CA 1
ATOM 746 C C . LEU A 1 105 ? -0.621 9.868 2.262 1.00 97.75 105 LEU A C 1
ATOM 748 O O . LEU A 1 105 ? -0.644 9.193 1.237 1.00 97.75 105 LEU A O 1
ATOM 752 N N . LEU A 1 106 ? -1.721 10.355 2.840 1.00 97.38 106 LEU A N 1
ATOM 753 C CA . LEU A 1 106 ? -3.100 10.183 2.355 1.00 97.38 106 LEU A CA 1
ATOM 754 C C . LEU A 1 106 ? -3.729 11.504 1.862 1.00 97.38 106 LEU A C 1
ATOM 756 O O . LEU A 1 106 ? -4.940 11.579 1.654 1.00 97.38 106 LEU A O 1
ATOM 760 N N . THR A 1 107 ? -2.930 12.560 1.693 1.00 97.56 107 THR A N 1
ATOM 761 C CA . THR A 1 107 ? -3.389 13.899 1.285 1.00 97.56 107 THR A CA 1
ATOM 762 C C . THR A 1 107 ? -4.079 13.881 -0.084 1.00 97.56 107 THR A C 1
ATOM 764 O O . THR A 1 107 ? -3.737 13.084 -0.952 1.00 97.56 107 THR A O 1
ATOM 767 N N . GLY A 1 108 ? -5.054 14.765 -0.310 1.00 97.38 108 GLY A N 1
ATOM 768 C CA . GLY A 1 108 ? -5.720 14.877 -1.617 1.00 97.38 108 GLY A CA 1
ATOM 769 C C . GLY A 1 108 ? -6.617 13.685 -1.977 1.00 97.38 108 GLY A C 1
ATOM 770 O O . GLY A 1 108 ? -6.942 13.477 -3.142 1.00 97.38 108 GLY A O 1
ATOM 771 N N . ASN A 1 109 ? -7.017 12.898 -0.979 1.00 98.31 109 ASN A N 1
ATOM 772 C CA . ASN A 1 109 ? -8.119 11.945 -1.078 1.00 98.31 109 ASN A CA 1
ATOM 773 C C . ASN A 1 109 ? -9.433 12.575 -0.575 1.00 98.31 109 ASN A C 1
ATOM 775 O O . ASN A 1 109 ? -9.451 13.715 -0.113 1.00 98.31 109 ASN A O 1
ATOM 779 N N . ALA A 1 110 ? -10.531 11.823 -0.641 1.00 97.94 110 ALA A N 1
ATOM 780 C CA . ALA A 1 110 ? -11.870 12.231 -0.211 1.00 97.94 110 ALA A CA 1
ATOM 781 C C . ALA A 1 110 ? -12.342 11.441 1.028 1.00 97.94 110 ALA A C 1
ATOM 783 O O . ALA A 1 110 ? -13.516 11.095 1.148 1.00 97.94 110 ALA A O 1
ATOM 784 N N . ILE A 1 111 ? -11.413 11.125 1.938 1.00 98.25 111 ILE A N 1
ATOM 785 C CA . ILE A 1 111 ? -11.668 10.301 3.127 1.00 98.25 111 ILE A CA 1
ATOM 786 C C . ILE A 1 111 ? -12.678 11.013 4.035 1.00 98.25 111 ILE A C 1
ATOM 788 O O . ILE A 1 111 ? -12.375 12.062 4.601 1.00 98.25 111 ILE A O 1
ATOM 792 N N . GLY A 1 112 ? -13.869 10.430 4.189 1.00 97.25 112 GLY A N 1
ATOM 793 C CA . GLY A 1 112 ? -14.938 11.017 5.007 1.00 97.25 112 GLY A CA 1
ATOM 794 C C . GLY A 1 112 ? -14.798 10.745 6.506 1.00 97.25 112 GLY A C 1
ATOM 795 O O . GLY A 1 112 ? -15.222 11.552 7.330 1.00 97.25 112 GLY A O 1
ATOM 796 N N . ALA A 1 113 ? -14.201 9.610 6.869 1.00 96.62 113 ALA A N 1
ATOM 797 C CA . ALA A 1 113 ? -13.985 9.217 8.254 1.00 96.62 113 ALA A CA 1
ATOM 798 C C . ALA A 1 113 ? -12.808 8.245 8.376 1.00 96.62 113 ALA A C 1
ATOM 800 O O . ALA A 1 113 ? -12.492 7.504 7.446 1.00 96.62 113 ALA A O 1
ATOM 801 N N . ILE A 1 114 ? -12.209 8.214 9.565 1.00 97.06 114 ILE A N 1
ATOM 802 C CA . ILE A 1 114 ? -11.267 7.176 9.986 1.00 97.06 114 ILE A CA 1
ATOM 803 C C . ILE A 1 114 ? -11.970 6.390 11.101 1.00 97.06 114 ILE A C 1
ATOM 805 O O . ILE A 1 114 ? -12.109 6.923 12.206 1.00 97.06 114 ILE A O 1
ATOM 809 N N . PRO A 1 115 ? -12.486 5.175 10.840 1.00 97.38 115 PRO A N 1
ATOM 810 C CA . PRO A 1 115 ? -13.236 4.436 11.848 1.00 97.38 115 PRO A CA 1
ATOM 811 C C . PRO A 1 115 ? -12.331 3.905 12.964 1.00 97.38 115 PRO A C 1
ATOM 813 O O . PRO A 1 115 ? -11.124 3.707 12.794 1.00 97.38 115 PRO A O 1
ATOM 816 N N . SER A 1 116 ? -12.938 3.603 14.114 1.00 97.69 116 SER A N 1
ATOM 817 C CA . SER A 1 116 ? -12.251 2.931 15.218 1.00 97.69 116 SER A CA 1
ATOM 81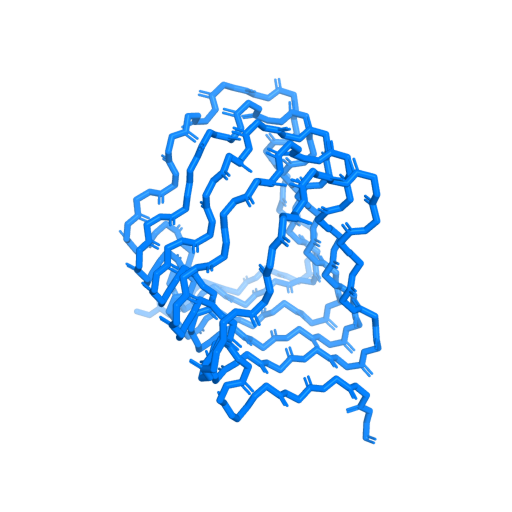8 C C . SER A 1 116 ? -11.624 1.619 14.744 1.00 97.69 116 SER A C 1
ATOM 820 O O . SER A 1 116 ? -12.287 0.799 14.110 1.00 97.69 116 SER A O 1
ATOM 822 N N . GLY A 1 117 ? -10.350 1.413 15.068 1.00 96.12 117 GLY A N 1
ATOM 823 C CA . GLY A 1 117 ? -9.618 0.205 14.691 1.00 96.12 117 GLY A CA 1
ATOM 824 C C . GLY A 1 117 ? -9.046 0.208 13.270 1.00 96.12 117 GLY A C 1
ATOM 825 O O . GLY A 1 117 ? -8.358 -0.746 12.915 1.00 96.12 117 GLY A O 1
ATOM 826 N N . ALA A 1 118 ? -9.248 1.263 12.466 1.00 96.56 118 ALA A N 1
ATOM 827 C CA . ALA A 1 118 ? -8.559 1.423 11.178 1.00 96.56 118 ALA A CA 1
ATOM 828 C C . ALA A 1 118 ? -7.029 1.330 11.326 1.00 96.56 118 ALA A C 1
ATOM 830 O O . ALA A 1 118 ? -6.371 0.701 10.503 1.00 96.56 118 ALA A O 1
ATOM 831 N N . CYS A 1 119 ? -6.493 1.900 12.412 1.00 96.38 119 CYS A N 1
ATOM 832 C CA . CYS A 1 119 ? -5.061 2.040 12.689 1.00 96.38 119 CYS A CA 1
ATOM 833 C C . CYS A 1 119 ? -4.547 1.099 13.796 1.00 96.38 119 CYS A C 1
ATOM 835 O O . CYS A 1 119 ? -3.567 1.417 14.468 1.00 96.38 119 CYS A O 1
ATOM 837 N N . THR A 1 120 ? -5.214 -0.029 14.058 1.00 96.25 120 THR A N 1
ATOM 838 C CA . THR A 1 120 ? -4.784 -0.971 15.109 1.00 96.25 120 THR A CA 1
ATOM 839 C C . THR A 1 120 ? -3.349 -1.444 14.858 1.00 96.25 120 THR A C 1
ATOM 841 O O . THR A 1 120 ? -3.069 -2.047 13.827 1.00 96.25 120 THR A O 1
ATOM 844 N N . ASN A 1 121 ? -2.436 -1.188 15.798 1.00 96.56 121 ASN A N 1
ATOM 845 C CA . ASN A 1 121 ? -1.000 -1.488 15.670 1.00 96.56 121 ASN A CA 1
ATOM 846 C C . ASN A 1 121 ? -0.302 -0.830 14.463 1.00 96.56 121 ASN A C 1
ATOM 848 O O . ASN A 1 121 ? 0.773 -1.281 14.066 1.00 96.56 121 ASN A 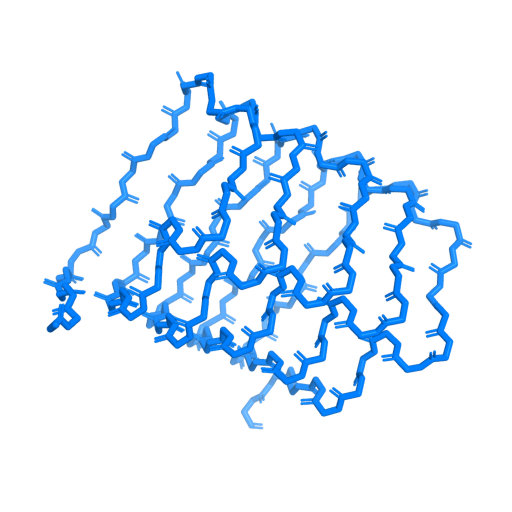O 1
ATOM 852 N N . LEU A 1 122 ? -0.885 0.218 13.874 1.00 96.81 122 LEU A N 1
ATOM 853 C CA . LEU A 1 122 ? -0.195 1.039 12.883 1.00 96.81 122 LEU A CA 1
ATOM 854 C C . LEU A 1 122 ? 0.991 1.739 13.560 1.00 96.81 122 LEU A C 1
ATOM 856 O O . LEU A 1 122 ? 0.823 2.389 14.594 1.00 96.81 122 LEU A O 1
ATOM 860 N N . ARG A 1 123 ? 2.179 1.636 12.963 1.00 97.06 123 ARG A N 1
ATOM 861 C CA . ARG A 1 123 ? 3.382 2.350 13.411 1.00 97.06 123 ARG A CA 1
ATOM 862 C C . ARG A 1 123 ? 3.848 3.281 12.302 1.00 97.06 123 ARG A C 1
ATOM 864 O O . ARG A 1 123 ? 4.089 2.821 11.191 1.00 97.06 123 ARG A O 1
ATOM 871 N N . VAL A 1 124 ? 3.961 4.569 12.615 1.00 95.44 124 VAL A N 1
ATOM 872 C CA . VAL A 1 124 ? 4.483 5.594 11.704 1.00 95.44 124 VAL A CA 1
ATOM 873 C C . VAL A 1 124 ? 5.589 6.353 12.427 1.00 95.44 124 VAL A C 1
ATOM 875 O O . VAL A 1 124 ? 5.337 6.914 13.493 1.00 95.44 124 VAL A O 1
ATOM 878 N N . GLY A 1 125 ? 6.790 6.359 11.858 1.00 86.25 125 GLY A N 1
ATOM 879 C CA . GLY A 1 125 ? 7.991 6.889 12.502 1.00 86.25 125 GLY A CA 1
ATOM 880 C C . GLY A 1 125 ? 8.849 5.804 13.160 1.00 86.25 125 GLY A C 1
ATOM 881 O O . GLY A 1 125 ? 8.359 4.724 13.507 1.00 86.25 125 GLY A O 1
ATOM 882 N N . GLY A 1 126 ? 10.145 6.107 13.284 1.00 63.41 126 GLY A N 1
ATOM 883 C CA . GLY A 1 126 ? 11.140 5.282 13.983 1.00 63.41 126 GLY A CA 1
ATOM 884 C C . GLY A 1 126 ? 10.939 5.237 15.492 1.00 63.41 126 GLY A C 1
ATOM 885 O O . GLY A 1 126 ? 10.533 6.273 16.064 1.00 63.41 126 GLY A O 1
#

Foldseek 3Di:
DAAEEAEEDEQAPACPAELDACCRANYEYQEYYCALHQHQYADANSQAQYEHLAEYHDANYQDQELDANSQANYEHNAEYHHDNHQHAYQDQNSQANYEHAADYDHHNYNHPDDDPNSQHNYHHHD

InterPro domains:
  IPR032675 Leucine-rich repeat domain superfamily [G3DSA:3.80.10.10] (4-124)
  IPR050328 Multifunctional Developmental and Immune Receptor [PTHR24373] (9-122)

pLDDT: mean 96.42, std 5.65, range [51.34, 98.75]

Organism: NCBI:txid1486930